Protein AF-A0A1B8DCC6-F1 (afdb_monomer_lite)

pLDDT: mean 74.39, std 11.56, range [37.25, 90.06]

Sequence (121 aa):
MFISRWTQAMQPTDADIARLVEVQIQDHGIVGNARVNRRVTGRILNLAEGNFLWTHLVLEELQHCHTEDSMNDAVDSLPHGIERLYQRMVSLLSANWKDGDKELAKAILTWAACSRYPLTI

Secondary structure (DSSP, 8-state):
--SHHHHTTSS--HHHHHHHHHHHHHHHT----HHHHHHHHHHHHHHHTT-HHHHHHHHHHHHT--SHHHHHHHHHTPPSHHHHHHHHHHHHHHTTPPTTHHHHHHHHHHHHHH-SSPPP-

Structure (mmCIF, N/CA/C/O backbone):
data_AF-A0A1B8DCC6-F1
#
_entry.id   AF-A0A1B8DCC6-F1
#
loop_
_atom_site.group_PDB
_atom_site.id
_atom_site.type_symbol
_atom_site.label_atom_id
_atom_site.label_alt_id
_atom_site.label_comp_id
_atom_site.label_asym_id
_atom_site.label_entity_id
_atom_site.label_seq_id
_atom_site.pdbx_PDB_ins_code
_atom_site.Cartn_x
_atom_site.Cartn_y
_atom_site.Cartn_z
_atom_site.occupancy
_atom_site.B_iso_or_equiv
_atom_site.auth_seq_id
_atom_site.auth_comp_id
_atom_site.auth_asym_id
_atom_site.auth_atom_id
_atom_site.pdbx_PDB_model_num
ATOM 1 N N . MET A 1 1 ? -4.668 -32.780 10.774 1.00 43.88 1 MET A N 1
ATOM 2 C CA . MET A 1 1 ? -3.879 -32.839 9.521 1.00 43.88 1 MET A CA 1
ATOM 3 C C . MET A 1 1 ? -4.747 -32.679 8.255 1.00 43.88 1 MET A C 1
ATOM 5 O O . MET A 1 1 ? -4.405 -33.236 7.226 1.00 43.88 1 MET A O 1
ATOM 9 N N . PHE A 1 2 ? -5.852 -31.914 8.288 1.00 48.97 2 PHE A N 1
ATOM 10 C CA . PHE A 1 2 ? -6.764 -31.773 7.130 1.00 48.97 2 PHE A CA 1
ATOM 11 C C . PHE A 1 2 ? -7.100 -30.324 6.738 1.00 48.97 2 PHE A C 1
ATOM 13 O O . PHE A 1 2 ? -7.716 -30.111 5.702 1.00 48.97 2 PHE A O 1
ATOM 20 N N . ILE A 1 3 ? -6.656 -29.325 7.509 1.00 45.56 3 ILE A N 1
ATOM 21 C CA . ILE A 1 3 ? -6.931 -27.904 7.222 1.00 45.56 3 ILE A CA 1
ATOM 22 C C . ILE A 1 3 ? -5.796 -27.267 6.398 1.00 45.56 3 ILE A C 1
ATOM 24 O O . ILE A 1 3 ? -6.042 -26.365 5.609 1.00 45.56 3 ILE A O 1
ATOM 28 N N . SER A 1 4 ? -4.571 -27.801 6.470 1.00 48.00 4 SER A N 1
ATOM 29 C CA . SER A 1 4 ? -3.394 -27.271 5.760 1.00 48.00 4 SER A CA 1
ATOM 30 C C . SER A 1 4 ? -3.403 -27.483 4.240 1.00 48.00 4 SER A C 1
ATOM 32 O O . SER A 1 4 ? -2.627 -26.850 3.535 1.00 48.00 4 SER A O 1
ATOM 34 N N . ARG A 1 5 ? -4.269 -28.363 3.719 1.00 45.38 5 ARG A N 1
ATOM 35 C CA . ARG A 1 5 ? -4.373 -28.652 2.278 1.00 45.38 5 ARG A CA 1
ATOM 36 C C . ARG A 1 5 ? -5.316 -27.693 1.539 1.00 45.38 5 ARG A C 1
ATOM 38 O O . ARG A 1 5 ? -5.150 -27.494 0.342 1.00 45.38 5 ARG A O 1
ATOM 45 N N . TRP A 1 6 ? -6.277 -27.087 2.239 1.00 37.25 6 TRP A N 1
ATOM 46 C CA . TRP A 1 6 ? -7.242 -26.151 1.644 1.00 37.25 6 TRP A CA 1
ATOM 47 C C . TRP A 1 6 ? -6.774 -24.697 1.709 1.00 37.25 6 TRP A C 1
ATOM 49 O O . TRP A 1 6 ? -7.135 -23.913 0.841 1.00 37.25 6 TRP A O 1
ATOM 59 N N . THR A 1 7 ? -5.903 -24.346 2.659 1.00 46.59 7 THR A N 1
ATOM 60 C CA . THR A 1 7 ? -5.224 -23.044 2.656 1.00 46.59 7 THR A CA 1
ATOM 61 C C . THR A 1 7 ? -4.284 -22.898 1.466 1.00 46.59 7 THR A C 1
ATOM 63 O O . THR A 1 7 ? -4.235 -21.828 0.882 1.00 46.59 7 THR A O 1
ATOM 66 N N . GLN A 1 8 ? -3.605 -23.968 1.042 1.00 47.69 8 GLN A N 1
ATOM 67 C CA . GLN A 1 8 ? -2.660 -23.917 -0.080 1.00 47.69 8 GLN A CA 1
ATOM 68 C C . GLN A 1 8 ? -3.337 -23.867 -1.463 1.00 47.69 8 GLN A C 1
ATOM 70 O O . GLN A 1 8 ? -2.736 -23.387 -2.414 1.00 47.69 8 GLN A O 1
ATOM 75 N N . ALA A 1 9 ? -4.588 -24.329 -1.579 1.00 47.06 9 ALA A N 1
ATOM 76 C CA . ALA A 1 9 ? -5.357 -24.291 -2.829 1.00 47.06 9 ALA A CA 1
ATOM 77 C C . ALA A 1 9 ? -6.047 -22.939 -3.089 1.00 47.06 9 ALA A C 1
ATOM 79 O O . ALA A 1 9 ? -6.545 -22.707 -4.185 1.00 47.06 9 ALA A O 1
ATOM 80 N N . MET A 1 10 ? -6.113 -22.079 -2.070 1.00 48.47 10 MET A N 1
ATOM 81 C CA . MET A 1 10 ? -6.863 -20.821 -2.087 1.00 48.47 10 MET A CA 1
ATOM 82 C C . MET A 1 10 ? -5.995 -19.637 -1.649 1.00 48.47 10 MET A C 1
ATOM 84 O O . MET A 1 10 ? -6.512 -18.596 -1.247 1.00 48.47 10 MET A O 1
ATOM 88 N N . GLN A 1 11 ? -4.669 -19.803 -1.702 1.00 54.62 11 GLN A N 1
ATOM 89 C CA . GLN A 1 11 ? -3.775 -18.657 -1.740 1.00 54.62 11 GLN A CA 1
ATOM 90 C C . GLN A 1 11 ? -3.703 -18.171 -3.187 1.00 54.62 11 GLN A C 1
ATOM 92 O O . GLN A 1 11 ? -3.661 -19.008 -4.092 1.00 54.62 11 GLN A O 1
ATOM 97 N N . PRO A 1 12 ? -3.690 -16.850 -3.409 1.00 56.12 12 PRO A N 1
ATOM 98 C CA . PRO A 1 12 ? -3.372 -16.271 -4.707 1.00 56.12 12 PRO A CA 1
ATOM 99 C C . PRO A 1 12 ? -2.105 -16.933 -5.218 1.00 56.12 12 PRO A C 1
ATOM 101 O O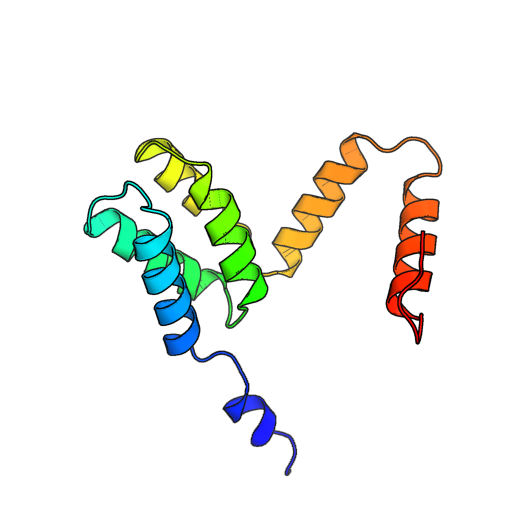 . PRO A 1 12 ? -1.057 -16.824 -4.579 1.00 56.12 12 PRO A O 1
ATOM 104 N N . THR A 1 13 ? -2.196 -17.673 -6.318 1.00 69.25 13 THR A N 1
ATOM 105 C CA . THR A 1 13 ? -0.970 -18.202 -6.903 1.00 69.25 13 THR A CA 1
ATOM 106 C C . THR A 1 13 ? -0.271 -17.014 -7.552 1.00 69.25 13 THR A C 1
ATOM 108 O O . THR A 1 13 ? -0.941 -16.139 -8.103 1.00 69.25 13 THR A O 1
ATOM 111 N N . ASP A 1 14 ? 1.058 -16.973 -7.551 1.00 69.25 14 ASP A N 1
ATOM 112 C CA . ASP A 1 14 ? 1.814 -15.916 -8.242 1.00 69.25 14 ASP A CA 1
ATOM 113 C C . ASP A 1 14 ? 1.355 -15.732 -9.705 1.00 69.25 14 ASP A C 1
ATOM 115 O O . ASP A 1 14 ? 1.415 -14.636 -10.255 1.00 69.25 14 ASP A O 1
ATOM 119 N N . ALA A 1 15 ? 0.805 -16.789 -10.316 1.00 74.94 15 ALA A N 1
ATOM 120 C CA . ALA A 1 15 ? 0.162 -16.765 -11.627 1.00 74.94 15 ALA A CA 1
ATOM 121 C C . ALA A 1 15 ? -1.089 -15.864 -11.706 1.00 74.94 15 ALA A C 1
ATOM 123 O O . ALA A 1 15 ? -1.280 -15.173 -12.707 1.00 74.94 15 ALA A O 1
ATOM 124 N N . ASP A 1 16 ? -1.933 -15.848 -10.676 1.00 78.69 16 ASP A N 1
ATOM 125 C CA . ASP A 1 16 ? -3.139 -15.018 -10.644 1.00 78.69 16 ASP A CA 1
ATOM 126 C C . ASP A 1 16 ? -2.783 -13.547 -10.415 1.00 78.69 16 ASP A C 1
ATOM 128 O O . ASP A 1 16 ? -3.364 -12.657 -11.035 1.00 78.69 16 ASP A O 1
ATOM 132 N N . ILE A 1 17 ? -1.788 -13.286 -9.560 1.00 78.00 17 ILE A N 1
ATOM 133 C CA . ILE A 1 17 ? -1.250 -11.939 -9.336 1.00 78.00 17 ILE A CA 1
ATOM 134 C C . ILE A 1 17 ? -0.596 -11.422 -10.621 1.00 78.00 17 ILE A C 1
ATOM 136 O O . ILE A 1 17 ? -0.849 -10.288 -11.023 1.00 78.00 17 ILE A O 1
ATOM 140 N N . ALA A 1 18 ? 0.180 -12.259 -11.315 1.00 77.44 18 ALA A N 1
ATOM 141 C CA . ALA A 1 18 ? 0.760 -11.911 -12.609 1.00 77.44 18 ALA A CA 1
ATOM 142 C C . ALA A 1 18 ? -0.330 -11.572 -13.631 1.00 77.44 18 ALA A C 1
ATOM 144 O O . ALA A 1 18 ? -0.235 -10.557 -14.318 1.00 77.44 18 ALA A O 1
ATOM 145 N N . ARG A 1 19 ? -1.407 -12.367 -13.679 1.00 81.56 19 ARG A N 1
ATOM 146 C CA . ARG A 1 19 ? -2.535 -12.105 -14.575 1.00 81.56 19 ARG A CA 1
ATOM 147 C C . ARG A 1 19 ? -3.255 -10.800 -14.241 1.00 81.56 19 ARG A C 1
ATOM 149 O O . ARG A 1 19 ? -3.616 -10.069 -15.157 1.00 81.56 19 ARG A O 1
ATOM 156 N N . LEU A 1 20 ? -3.443 -10.487 -12.959 1.00 78.50 20 LEU A N 1
ATOM 157 C CA . LEU A 1 20 ? -4.021 -9.215 -12.520 1.00 78.50 20 LEU A CA 1
ATOM 158 C C . LEU A 1 20 ? -3.167 -8.027 -12.984 1.00 78.50 20 LEU A C 1
ATOM 160 O O . LEU A 1 20 ? -3.702 -7.072 -13.543 1.00 78.50 20 LEU A O 1
ATOM 164 N N . VAL A 1 21 ? -1.846 -8.117 -12.809 1.00 78.75 21 VAL A N 1
ATOM 165 C CA . VAL A 1 21 ? -0.893 -7.087 -13.248 1.00 78.75 21 VAL A CA 1
ATOM 166 C C . VAL A 1 21 ? -0.945 -6.905 -14.765 1.00 78.75 21 VAL A C 1
ATOM 168 O O . VAL A 1 21 ? -1.031 -5.776 -15.239 1.00 78.75 21 VAL A O 1
ATOM 171 N N . GLU A 1 22 ? -0.942 -7.996 -15.532 1.00 76.56 22 GLU A N 1
ATOM 172 C CA . GLU A 1 22 ? -1.038 -7.952 -16.996 1.00 76.56 22 GLU A CA 1
ATOM 173 C C . GLU A 1 22 ? -2.336 -7.283 -17.466 1.00 76.56 22 GLU A C 1
ATOM 175 O O . GLU A 1 22 ? -2.295 -6.406 -18.331 1.00 76.56 22 GLU A O 1
ATOM 180 N N . VAL A 1 23 ? -3.474 -7.649 -16.867 1.00 79.69 23 VAL A N 1
ATOM 181 C CA . VAL A 1 23 ? -4.779 -7.059 -17.192 1.00 79.69 23 VAL A CA 1
ATOM 182 C C . VAL A 1 23 ? -4.809 -5.570 -16.845 1.00 79.69 23 VAL A C 1
ATOM 184 O O . VAL A 1 23 ? -5.233 -4.771 -17.675 1.00 79.69 23 VAL A O 1
ATOM 187 N N . GLN A 1 24 ? -4.312 -5.163 -15.672 1.00 74.94 24 GLN A N 1
ATOM 188 C CA . GLN A 1 24 ? -4.284 -3.746 -15.286 1.00 74.94 24 GLN A CA 1
ATOM 189 C C . GLN A 1 24 ? -3.323 -2.914 -16.145 1.00 74.94 24 GLN A C 1
ATOM 191 O O . GLN A 1 24 ? -3.658 -1.784 -16.495 1.00 74.94 24 GLN A O 1
ATOM 196 N N . ILE A 1 25 ? -2.167 -3.463 -16.537 1.00 74.31 25 ILE A N 1
ATOM 197 C CA . ILE A 1 25 ? -1.245 -2.804 -17.476 1.00 74.31 25 ILE A CA 1
ATOM 198 C C . ILE A 1 25 ? -1.927 -2.572 -18.827 1.00 74.31 25 ILE A C 1
ATOM 200 O O . ILE A 1 25 ? -1.758 -1.506 -19.421 1.00 74.31 25 ILE A O 1
ATOM 204 N N . GLN A 1 26 ? -2.684 -3.560 -19.310 1.00 71.38 26 GLN A N 1
ATOM 205 C CA . GLN A 1 26 ? -3.366 -3.494 -20.599 1.00 71.38 26 GLN A CA 1
ATOM 206 C C . GLN A 1 26 ? -4.558 -2.528 -20.589 1.00 71.38 26 GLN A C 1
ATOM 208 O O . GLN A 1 26 ? -4.755 -1.809 -21.565 1.00 71.38 26 GLN A O 1
ATOM 213 N N . ASP A 1 27 ? -5.331 -2.506 -19.504 1.00 69.88 27 ASP A N 1
ATOM 214 C CA . ASP A 1 27 ? -6.564 -1.719 -19.391 1.00 69.88 27 ASP A CA 1
ATOM 215 C C . ASP A 1 27 ? -6.291 -0.238 -19.081 1.00 69.88 27 ASP A C 1
ATOM 217 O O . ASP A 1 27 ? -6.921 0.650 -19.647 1.00 69.88 27 ASP A O 1
ATOM 221 N N . HIS A 1 28 ? -5.297 0.045 -18.233 1.00 62.94 28 HIS A N 1
ATOM 222 C CA . HIS A 1 28 ? -5.005 1.411 -17.775 1.00 62.94 28 HIS A CA 1
ATOM 223 C C . HIS A 1 28 ? -3.789 2.035 -18.468 1.00 62.94 28 HIS A C 1
ATOM 225 O O . HIS A 1 28 ? -3.440 3.178 -18.184 1.00 62.94 28 HIS A O 1
ATOM 231 N N . GLY A 1 29 ? -3.148 1.304 -19.387 1.00 56.50 29 GLY A N 1
ATOM 232 C CA . GLY A 1 29 ? -2.064 1.824 -20.212 1.00 56.50 29 GLY A CA 1
ATOM 233 C C . GLY A 1 29 ? -0.913 2.373 -19.379 1.00 56.50 29 GLY A C 1
ATOM 234 O O . GLY A 1 29 ? -0.543 3.534 -19.545 1.00 56.50 29 GLY A O 1
ATOM 235 N N . ILE A 1 30 ? -0.338 1.551 -18.489 1.00 60.22 30 ILE A N 1
ATOM 236 C CA . ILE A 1 30 ? 0.920 1.906 -17.818 1.00 60.22 30 ILE A CA 1
ATOM 237 C C . ILE A 1 30 ? 1.928 2.230 -18.929 1.00 60.22 30 ILE A C 1
ATOM 239 O O . ILE A 1 30 ? 2.283 1.356 -19.723 1.00 60.22 30 ILE A O 1
ATOM 243 N N . VAL A 1 31 ? 2.326 3.504 -19.022 1.00 54.97 31 VAL A N 1
ATOM 244 C CA . VAL A 1 31 ? 3.149 4.097 -20.096 1.00 54.97 31 VAL A CA 1
ATOM 245 C C . VAL A 1 31 ? 4.614 3.655 -19.949 1.00 54.97 31 VAL A C 1
ATOM 247 O O . VAL A 1 31 ? 5.544 4.452 -19.909 1.00 54.97 31 VAL A O 1
ATOM 250 N N . GLY A 1 32 ? 4.831 2.355 -19.787 1.00 57.81 32 GLY A N 1
ATOM 251 C CA . GLY A 1 32 ? 6.128 1.714 -19.697 1.00 57.81 32 GLY A CA 1
ATOM 252 C C . GLY A 1 32 ? 6.429 0.956 -20.983 1.00 57.81 32 GLY A C 1
ATOM 253 O O . GLY A 1 32 ? 5.575 0.272 -21.552 1.00 57.81 32 GLY A O 1
ATOM 254 N N . ASN A 1 33 ? 7.677 1.031 -21.443 1.00 65.81 33 ASN A N 1
ATOM 255 C CA . ASN A 1 33 ? 8.170 0.101 -22.454 1.00 65.81 33 ASN A CA 1
ATOM 256 C C . ASN A 1 33 ? 8.087 -1.354 -21.923 1.00 65.81 33 ASN A C 1
ATOM 258 O O . ASN A 1 33 ? 8.029 -1.603 -20.716 1.00 65.81 33 ASN A O 1
ATOM 262 N N . ALA A 1 34 ? 8.137 -2.355 -22.810 1.00 70.38 34 ALA A N 1
ATOM 263 C CA . ALA A 1 34 ? 8.017 -3.766 -22.415 1.00 70.38 34 ALA A CA 1
ATOM 264 C C . ALA A 1 34 ? 9.066 -4.232 -21.374 1.00 70.38 34 ALA A C 1
ATOM 266 O O . ALA A 1 34 ? 8.854 -5.236 -20.690 1.00 70.38 34 ALA A O 1
ATOM 267 N N . ARG A 1 35 ? 10.200 -3.524 -21.236 1.00 71.12 35 ARG A N 1
ATOM 268 C CA . ARG A 1 35 ? 11.218 -3.816 -20.213 1.00 71.12 35 ARG A CA 1
ATOM 269 C C . ARG A 1 35 ? 10.797 -3.299 -18.838 1.00 71.12 35 ARG A C 1
ATOM 271 O O . ARG A 1 35 ? 10.979 -4.022 -17.859 1.00 71.12 35 ARG A O 1
ATOM 278 N N . VAL A 1 36 ? 10.222 -2.100 -18.773 1.00 68.81 36 VAL A N 1
ATOM 279 C CA . VAL A 1 36 ? 9.675 -1.509 -17.545 1.00 68.81 36 VAL A CA 1
ATOM 280 C C . VAL A 1 36 ? 8.528 -2.369 -17.033 1.00 68.81 36 VAL A C 1
ATOM 282 O O . VAL A 1 36 ? 8.595 -2.833 -15.901 1.00 68.81 36 VAL A O 1
ATOM 285 N N . ASN A 1 37 ? 7.569 -2.734 -17.886 1.00 72.88 37 ASN A N 1
ATOM 286 C CA . ASN A 1 37 ? 6.424 -3.558 -17.476 1.00 72.88 37 ASN A CA 1
ATOM 287 C C . ASN A 1 37 ? 6.855 -4.911 -16.892 1.00 72.88 37 ASN A C 1
ATOM 289 O O . ASN A 1 37 ? 6.338 -5.345 -15.862 1.00 72.88 37 ASN A O 1
ATOM 293 N N . ARG A 1 38 ? 7.866 -5.561 -17.486 1.00 75.44 38 ARG A N 1
ATOM 294 C CA . ARG A 1 38 ? 8.416 -6.819 -16.956 1.00 75.44 38 ARG A CA 1
ATOM 295 C C . ARG A 1 38 ? 9.088 -6.629 -15.595 1.00 75.44 38 ARG A C 1
ATOM 297 O O . ARG A 1 38 ? 8.934 -7.472 -14.715 1.00 75.44 38 ARG A O 1
ATOM 304 N N . ARG A 1 39 ? 9.827 -5.531 -15.414 1.00 77.06 39 ARG A N 1
ATOM 305 C CA . ARG A 1 39 ? 10.471 -5.196 -14.137 1.00 77.06 39 ARG A CA 1
ATOM 306 C C . ARG A 1 39 ? 9.434 -4.895 -13.057 1.00 77.06 39 ARG A C 1
ATOM 308 O O . ARG A 1 39 ? 9.565 -5.406 -11.949 1.00 77.06 39 ARG A O 1
ATOM 315 N N . VAL A 1 40 ? 8.413 -4.105 -13.386 1.00 76.56 40 VAL A N 1
ATOM 316 C CA . VAL A 1 40 ? 7.298 -3.771 -12.492 1.00 76.56 40 VAL A CA 1
ATOM 317 C C . VAL A 1 40 ? 6.589 -5.045 -12.053 1.00 76.56 40 VAL A C 1
ATOM 319 O O . VAL A 1 40 ? 6.486 -5.292 -10.858 1.00 76.56 40 VAL A O 1
ATOM 322 N N . THR A 1 41 ? 6.228 -5.909 -13.002 1.00 76.31 41 THR A N 1
ATOM 323 C CA . THR A 1 41 ? 5.574 -7.195 -12.719 1.00 76.31 41 THR A CA 1
ATOM 324 C C . THR A 1 41 ? 6.419 -8.067 -11.791 1.00 76.31 41 THR A C 1
ATOM 326 O O . THR A 1 41 ? 5.922 -8.544 -10.777 1.00 76.31 41 THR A O 1
ATOM 329 N N . GLY A 1 42 ? 7.717 -8.226 -12.074 1.00 79.06 42 GLY A N 1
ATOM 330 C CA . GLY A 1 42 ? 8.608 -9.020 -11.223 1.00 79.06 42 GLY A CA 1
ATOM 331 C C . GLY A 1 42 ? 8.783 -8.438 -9.817 1.00 79.06 42 GLY A C 1
ATOM 332 O O . GLY A 1 42 ? 8.853 -9.187 -8.844 1.00 79.06 42 GLY A O 1
ATOM 333 N N . ARG A 1 43 ? 8.826 -7.106 -9.687 1.00 80.62 43 ARG A N 1
ATOM 334 C CA . ARG A 1 43 ? 8.935 -6.445 -8.381 1.00 80.62 43 ARG A CA 1
ATOM 335 C C . ARG A 1 43 ? 7.640 -6.588 -7.583 1.00 80.62 43 ARG A C 1
ATOM 337 O O . ARG A 1 43 ? 7.705 -6.966 -6.423 1.00 80.62 43 ARG A O 1
ATOM 344 N N . ILE A 1 44 ? 6.487 -6.379 -8.216 1.00 79.56 44 ILE A N 1
ATOM 345 C CA . ILE A 1 44 ? 5.173 -6.564 -7.592 1.00 79.56 44 ILE 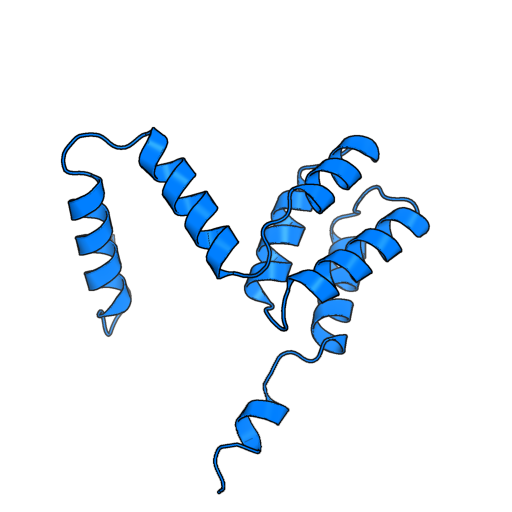A CA 1
ATOM 346 C C . ILE A 1 44 ? 5.012 -8.002 -7.101 1.00 79.56 44 ILE A C 1
ATOM 348 O O . ILE A 1 44 ? 4.667 -8.191 -5.945 1.00 79.56 44 ILE A O 1
ATOM 352 N N . LEU A 1 45 ? 5.330 -9.008 -7.921 1.00 78.94 45 LEU A N 1
ATOM 353 C CA . LEU A 1 45 ? 5.223 -10.415 -7.517 1.00 78.94 45 LEU A CA 1
ATOM 354 C C . LEU A 1 45 ? 6.077 -10.741 -6.285 1.00 78.94 45 LEU A C 1
ATOM 356 O O . LEU A 1 45 ? 5.596 -11.382 -5.357 1.00 78.94 45 LEU A O 1
ATOM 360 N N . ASN A 1 46 ? 7.314 -10.241 -6.240 1.00 79.94 46 ASN A N 1
ATOM 361 C CA . ASN A 1 46 ? 8.204 -10.461 -5.098 1.00 79.94 46 ASN A CA 1
ATOM 362 C C . ASN A 1 46 ? 7.736 -9.745 -3.821 1.00 79.94 46 ASN A C 1
ATOM 364 O O . ASN A 1 46 ? 7.990 -10.230 -2.723 1.00 79.94 46 ASN A O 1
ATOM 368 N N . LEU A 1 47 ? 7.101 -8.577 -3.952 1.00 77.88 47 LEU A N 1
ATOM 369 C CA . LEU A 1 47 ? 6.692 -7.733 -2.824 1.00 77.88 47 LEU A CA 1
ATOM 370 C C . LEU A 1 47 ? 5.268 -8.017 -2.332 1.00 77.88 47 LEU A C 1
ATOM 372 O O . LEU A 1 47 ? 4.952 -7.716 -1.181 1.00 77.88 47 LEU A O 1
ATOM 376 N N . ALA A 1 48 ? 4.420 -8.574 -3.196 1.00 76.31 48 ALA A N 1
ATOM 377 C CA . ALA A 1 48 ? 3.029 -8.868 -2.893 1.00 76.31 48 ALA A CA 1
ATOM 378 C C . ALA A 1 48 ? 2.887 -10.000 -1.876 1.00 76.31 48 ALA A C 1
ATOM 380 O O . ALA A 1 48 ? 1.873 -10.038 -1.187 1.00 76.31 48 ALA A O 1
ATOM 381 N N . GLU A 1 49 ? 3.859 -10.919 -1.788 1.00 75.75 49 GLU A N 1
ATOM 382 C CA . GLU A 1 49 ? 3.822 -12.084 -0.887 1.00 75.75 49 GLU A CA 1
ATOM 383 C C . GLU A 1 49 ? 2.486 -12.854 -0.979 1.00 75.75 49 GLU A C 1
ATOM 385 O O . GLU A 1 49 ? 1.902 -13.264 0.025 1.00 75.75 49 GLU A O 1
ATOM 390 N N . GLY A 1 50 ? 1.949 -13.004 -2.196 1.00 72.19 50 GLY A N 1
ATOM 391 C CA . GLY A 1 50 ? 0.654 -13.654 -2.405 1.00 72.19 50 GLY A CA 1
ATOM 392 C C . GLY A 1 50 ? -0.556 -12.794 -2.013 1.00 72.19 50 GLY A C 1
ATOM 393 O O . GLY A 1 50 ? -1.616 -13.341 -1.722 1.00 72.19 50 GLY A O 1
ATOM 394 N N . ASN A 1 51 ? -0.438 -11.462 -1.968 1.00 77.88 51 ASN A N 1
ATOM 395 C CA . ASN A 1 51 ? -1.525 -10.560 -1.587 1.00 77.88 51 ASN A CA 1
ATOM 396 C C . ASN A 1 51 ? -2.094 -9.763 -2.777 1.00 77.88 51 ASN A C 1
ATOM 398 O O . ASN A 1 51 ? -1.480 -8.821 -3.290 1.00 77.88 51 ASN A O 1
ATOM 402 N N . PHE A 1 52 ? -3.323 -10.104 -3.182 1.00 78.88 52 PHE A N 1
ATOM 403 C CA . PHE A 1 52 ? -4.038 -9.394 -4.248 1.00 78.88 52 PHE A CA 1
ATOM 404 C C . PHE A 1 52 ? -4.373 -7.948 -3.898 1.00 78.88 52 PHE A C 1
ATOM 406 O O . PHE A 1 52 ? -4.275 -7.085 -4.763 1.00 78.88 52 PHE A O 1
ATOM 413 N N . LEU A 1 53 ? -4.767 -7.673 -2.651 1.00 79.06 53 LEU A N 1
ATOM 414 C CA . LEU A 1 53 ? -5.134 -6.321 -2.237 1.00 79.06 53 LEU A CA 1
ATOM 415 C C . LEU A 1 53 ? -3.919 -5.398 -2.304 1.00 79.06 53 LEU A C 1
ATOM 417 O O . LEU A 1 53 ? -4.027 -4.290 -2.817 1.00 79.06 53 LEU A O 1
ATOM 421 N N . TRP A 1 54 ? -2.757 -5.876 -1.850 1.00 84.44 54 TRP A N 1
ATOM 422 C CA . TRP A 1 54 ? -1.506 -5.130 -1.990 1.00 84.44 54 TRP A CA 1
ATOM 423 C C . TRP A 1 54 ? -1.228 -4.815 -3.451 1.00 84.44 54 TRP A C 1
ATOM 425 O O . TRP A 1 54 ? -0.971 -3.669 -3.797 1.00 84.44 54 TRP A O 1
ATOM 435 N N . THR A 1 55 ? -1.340 -5.833 -4.306 1.00 80.50 55 THR A N 1
ATOM 436 C CA . THR A 1 55 ? -1.082 -5.691 -5.738 1.00 80.50 55 THR A CA 1
ATOM 437 C C . THR A 1 55 ? -2.016 -4.667 -6.366 1.00 80.50 55 THR A C 1
ATOM 439 O O . THR A 1 55 ? -1.560 -3.801 -7.101 1.00 80.50 55 THR A O 1
ATOM 442 N N . HIS A 1 56 ? -3.304 -4.725 -6.039 1.00 80.94 56 HIS A N 1
ATOM 443 C CA . HIS A 1 56 ? -4.293 -3.789 -6.550 1.00 80.94 56 HIS A CA 1
ATOM 444 C C . HIS A 1 56 ? -4.004 -2.345 -6.117 1.00 80.94 56 HIS A C 1
ATOM 446 O O . HIS A 1 56 ? -3.945 -1.466 -6.972 1.00 80.94 56 HIS A O 1
ATOM 452 N N . LEU A 1 57 ? -3.747 -2.118 -4.822 1.00 76.94 57 LEU A N 1
ATOM 453 C CA . LEU A 1 57 ? -3.437 -0.791 -4.272 1.00 76.94 57 LEU A CA 1
ATOM 454 C C . LEU A 1 57 ? -2.151 -0.209 -4.866 1.00 76.94 57 LEU A C 1
ATOM 456 O O . LEU A 1 57 ? -2.084 0.970 -5.197 1.00 76.94 57 LEU A O 1
ATOM 460 N N . VAL A 1 58 ? -1.129 -1.046 -5.030 1.00 79.38 58 VAL A N 1
ATOM 461 C CA . VAL A 1 58 ? 0.128 -0.644 -5.662 1.00 79.38 58 VAL A CA 1
ATOM 462 C C . VAL A 1 58 ? -0.079 -0.316 -7.132 1.00 79.38 58 VAL A C 1
ATOM 464 O O . VAL A 1 58 ? 0.445 0.684 -7.606 1.00 79.38 58 VAL A O 1
ATOM 467 N N . LEU A 1 59 ? -0.846 -1.121 -7.867 1.00 78.44 59 LEU A N 1
ATOM 468 C CA . LEU A 1 59 ? -1.148 -0.836 -9.267 1.00 78.44 59 LEU A CA 1
ATOM 469 C C . LEU A 1 59 ? -1.939 0.467 -9.415 1.00 78.44 59 LEU A C 1
ATOM 471 O O . LEU A 1 59 ? -1.665 1.220 -10.342 1.00 78.44 59 LEU A O 1
ATOM 475 N N . GLU A 1 60 ? -2.855 0.769 -8.495 1.00 77.75 60 GLU A N 1
ATOM 476 C CA . GLU A 1 60 ? -3.568 2.049 -8.443 1.00 77.75 60 GLU A CA 1
ATOM 477 C C . GLU A 1 60 ? -2.614 3.227 -8.162 1.00 77.75 60 GLU A C 1
ATOM 479 O O . GLU A 1 60 ? -2.674 4.245 -8.851 1.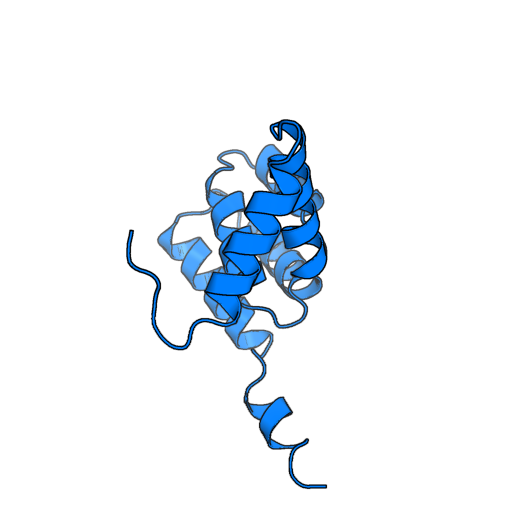00 77.75 60 GLU A O 1
ATOM 484 N N . GLU A 1 61 ? -1.660 3.091 -7.231 1.00 75.31 61 GLU A N 1
ATOM 485 C CA . GLU A 1 61 ? -0.627 4.116 -6.985 1.00 75.31 61 GLU A CA 1
ATOM 486 C C . GLU A 1 61 ? 0.254 4.325 -8.233 1.00 75.31 61 GLU A C 1
ATOM 488 O O . GLU A 1 61 ? 0.528 5.459 -8.625 1.00 75.31 61 GLU A O 1
ATOM 493 N N . LEU A 1 62 ? 0.623 3.243 -8.926 1.00 74.50 62 LEU A N 1
ATOM 494 C CA . LEU A 1 62 ? 1.437 3.292 -10.144 1.00 74.50 62 LEU A CA 1
ATOM 495 C C . LEU A 1 62 ? 0.707 3.885 -11.357 1.00 74.50 62 LEU A C 1
ATOM 497 O O . LEU A 1 62 ? 1.368 4.421 -12.246 1.00 74.50 62 LEU A O 1
ATOM 501 N N . GLN A 1 63 ? -0.628 3.842 -11.404 1.00 71.25 63 GLN A N 1
ATOM 502 C CA . GLN A 1 63 ? -1.409 4.510 -12.455 1.00 71.25 63 GLN A CA 1
ATOM 503 C C . GLN A 1 63 ? -1.264 6.037 -12.421 1.00 71.25 63 GLN A C 1
ATOM 505 O O . GLN A 1 63 ? -1.397 6.689 -13.456 1.00 71.25 63 GLN A O 1
ATOM 510 N N . HIS A 1 64 ? -0.950 6.611 -11.258 1.00 67.62 64 HIS A N 1
ATOM 511 C CA . HIS A 1 64 ? -0.747 8.051 -11.105 1.00 67.62 64 HIS A CA 1
ATOM 512 C C . HIS A 1 64 ? 0.642 8.512 -11.595 1.00 67.62 64 HIS A C 1
ATOM 514 O O . HIS A 1 64 ? 0.916 9.712 -11.652 1.00 67.62 64 HIS A O 1
ATOM 520 N N . CYS A 1 65 ? 1.526 7.581 -11.979 1.00 68.31 65 CYS A N 1
ATOM 521 C CA . CYS A 1 65 ? 2.852 7.872 -12.519 1.00 68.31 65 CYS A CA 1
ATOM 522 C C . CYS A 1 65 ? 2.831 7.884 -14.057 1.00 68.31 65 CYS A C 1
ATOM 524 O O . CYS A 1 65 ? 2.699 6.846 -14.702 1.00 68.31 65 CYS A O 1
ATOM 526 N N . HIS A 1 66 ? 3.027 9.059 -14.662 1.00 65.19 66 HIS A N 1
ATOM 527 C CA . HIS A 1 66 ? 2.980 9.233 -16.124 1.00 65.19 66 HIS A CA 1
ATOM 528 C C . HIS A 1 66 ? 4.358 9.298 -16.813 1.00 65.19 66 HIS A C 1
ATOM 530 O O . HIS A 1 66 ? 4.422 9.482 -18.028 1.00 65.19 66 HIS A O 1
ATOM 536 N N . THR A 1 67 ? 5.465 9.150 -16.075 1.00 68.31 67 THR A N 1
ATOM 537 C CA . THR A 1 67 ? 6.836 9.159 -16.624 1.00 68.31 67 THR A CA 1
ATOM 538 C C . THR A 1 67 ? 7.607 7.897 -16.237 1.00 68.31 67 THR A C 1
ATOM 540 O O . THR A 1 67 ? 7.391 7.339 -15.163 1.00 68.31 67 THR A O 1
ATOM 543 N N . GLU A 1 68 ? 8.521 7.445 -17.105 1.00 66.31 68 GLU A N 1
ATOM 544 C CA . GLU A 1 68 ? 9.342 6.242 -16.870 1.00 66.31 68 GLU A CA 1
ATOM 545 C C . GLU A 1 68 ? 10.192 6.368 -15.594 1.00 66.31 68 GLU A C 1
ATOM 547 O O . GLU A 1 68 ? 10.276 5.419 -14.815 1.00 66.31 68 GLU A O 1
ATOM 552 N N . ASP A 1 69 ? 10.746 7.555 -15.331 1.00 67.25 69 ASP A N 1
ATOM 553 C CA . ASP A 1 69 ? 11.525 7.830 -14.119 1.00 67.25 69 ASP A CA 1
ATOM 554 C C . ASP A 1 69 ? 10.644 7.792 -12.862 1.00 67.25 69 ASP A C 1
ATOM 556 O O . ASP A 1 69 ? 10.952 7.067 -11.919 1.00 67.25 69 ASP A O 1
ATOM 560 N N . SER A 1 70 ? 9.481 8.461 -12.886 1.00 66.56 70 SER A N 1
ATOM 561 C CA . SER A 1 70 ? 8.536 8.431 -11.759 1.00 66.56 70 SER A CA 1
ATOM 562 C C . SER A 1 70 ? 8.010 7.027 -11.494 1.00 66.56 70 SER A C 1
ATOM 564 O O . SER A 1 70 ? 7.734 6.698 -10.346 1.00 66.56 70 SER A O 1
ATOM 566 N N . MET A 1 71 ? 7.850 6.208 -12.532 1.00 70.62 71 MET A N 1
ATOM 567 C CA . MET A 1 71 ? 7.422 4.825 -12.387 1.00 70.62 71 MET A CA 1
ATOM 568 C C . MET A 1 71 ? 8.522 3.982 -11.747 1.00 70.62 71 MET A C 1
ATOM 570 O O . MET A 1 71 ? 8.239 3.209 -10.840 1.00 70.62 71 MET A O 1
ATOM 574 N N . ASN A 1 72 ? 9.779 4.135 -12.166 1.00 68.56 72 ASN A N 1
ATOM 575 C CA . ASN A 1 72 ? 10.887 3.408 -11.548 1.00 68.56 72 ASN A CA 1
ATOM 576 C C . ASN A 1 72 ? 11.029 3.753 -10.061 1.00 68.56 72 ASN A C 1
ATOM 578 O O . ASN A 1 72 ? 11.072 2.827 -9.244 1.00 68.56 72 ASN A O 1
ATOM 582 N N . ASP A 1 73 ? 10.994 5.045 -9.732 1.00 72.31 73 ASP A N 1
ATOM 583 C CA . ASP A 1 73 ? 11.057 5.550 -8.360 1.00 72.31 73 ASP A CA 1
ATOM 584 C C . ASP A 1 73 ? 9.865 5.070 -7.528 1.00 72.31 73 ASP A C 1
ATOM 586 O O . ASP A 1 73 ? 10.037 4.569 -6.415 1.00 72.31 73 ASP A O 1
ATOM 590 N N . ALA A 1 74 ? 8.650 5.154 -8.080 1.00 72.75 74 ALA A N 1
ATOM 591 C CA . ALA A 1 74 ? 7.446 4.697 -7.397 1.00 72.75 74 ALA A CA 1
ATOM 592 C C . ALA A 1 74 ? 7.543 3.210 -7.072 1.00 72.75 74 ALA A C 1
ATOM 594 O O . ALA A 1 74 ? 7.293 2.820 -5.932 1.00 72.75 74 ALA A O 1
ATOM 595 N N . VAL A 1 75 ? 7.997 2.390 -8.025 1.00 72.12 75 VAL A N 1
ATOM 596 C CA . VAL A 1 75 ? 8.114 0.951 -7.802 1.00 72.12 75 VAL A CA 1
ATOM 597 C C . VAL A 1 75 ? 9.254 0.639 -6.802 1.00 72.12 75 VAL A C 1
ATOM 599 O O . VAL A 1 75 ? 9.190 -0.374 -6.110 1.00 72.12 75 VAL A O 1
ATOM 602 N N . ASP A 1 76 ? 10.290 1.487 -6.684 1.00 73.81 76 ASP A N 1
ATOM 603 C CA . ASP A 1 76 ? 11.389 1.337 -5.701 1.00 73.81 76 ASP A CA 1
ATOM 604 C C . ASP A 1 76 ? 10.950 1.746 -4.296 1.00 73.81 76 ASP A C 1
ATOM 606 O O . ASP A 1 76 ? 11.398 1.172 -3.304 1.00 73.81 76 ASP A O 1
ATOM 610 N N . SER A 1 77 ? 10.030 2.701 -4.212 1.00 73.56 77 SER A N 1
ATOM 611 C CA . SER A 1 77 ? 9.455 3.176 -2.956 1.00 73.56 77 SER A CA 1
ATOM 612 C C . SER A 1 77 ? 8.376 2.252 -2.376 1.00 73.56 77 SER A C 1
ATOM 614 O O . SER A 1 77 ? 7.852 2.529 -1.292 1.00 73.56 77 SER A O 1
ATOM 616 N N . LEU A 1 78 ? 8.032 1.157 -3.069 1.00 75.00 78 LEU A N 1
ATOM 617 C CA . LEU A 1 78 ? 6.917 0.306 -2.673 1.00 75.00 78 LEU A CA 1
ATOM 618 C C . LEU A 1 78 ? 7.170 -0.404 -1.337 1.00 75.00 78 LEU A C 1
ATOM 620 O O . LEU A 1 78 ? 8.199 -1.059 -1.145 1.00 75.00 78 LEU A O 1
ATOM 624 N N . PRO A 1 79 ? 6.202 -0.344 -0.411 1.00 72.25 79 PRO A N 1
ATOM 625 C CA . PRO A 1 79 ? 6.305 -1.030 0.864 1.00 72.25 79 PRO A CA 1
ATOM 626 C C . PRO A 1 79 ? 6.186 -2.547 0.675 1.00 72.25 79 PRO A C 1
ATOM 628 O O . PRO A 1 79 ? 5.233 -3.023 0.073 1.00 72.25 79 PRO A O 1
ATOM 631 N N . HIS A 1 80 ? 7.116 -3.315 1.245 1.00 76.62 80 HIS A N 1
ATOM 632 C CA . HIS A 1 80 ? 7.043 -4.782 1.269 1.00 76.62 80 HIS A CA 1
ATOM 633 C C . HIS A 1 80 ? 5.796 -5.267 2.024 1.00 76.62 80 HIS A C 1
ATOM 635 O O . HIS A 1 80 ? 5.689 -5.041 3.235 1.00 76.62 80 HIS A O 1
ATOM 641 N N . GLY A 1 81 ? 4.891 -5.948 1.319 1.00 72.88 81 GLY A N 1
ATOM 642 C CA . GLY A 1 81 ? 3.686 -6.538 1.888 1.00 72.88 81 GLY A CA 1
ATOM 643 C C . GLY A 1 81 ? 2.640 -5.531 2.385 1.00 72.88 81 GLY A C 1
ATOM 644 O O . GLY A 1 81 ? 2.855 -4.320 2.495 1.00 72.88 81 GLY A O 1
ATOM 645 N N . ILE A 1 82 ? 1.458 -6.061 2.712 1.00 75.25 82 ILE A N 1
ATOM 646 C CA . ILE A 1 82 ? 0.306 -5.275 3.183 1.00 75.25 82 ILE A CA 1
ATOM 647 C C . ILE A 1 82 ? 0.590 -4.522 4.488 1.00 75.25 82 ILE A C 1
ATOM 649 O O . ILE A 1 82 ? 0.135 -3.392 4.650 1.00 75.25 82 ILE A O 1
ATOM 653 N N . GLU A 1 83 ? 1.347 -5.120 5.408 1.00 74.50 83 GLU A N 1
ATOM 654 C CA . GLU A 1 83 ? 1.606 -4.538 6.730 1.00 74.50 83 GLU A CA 1
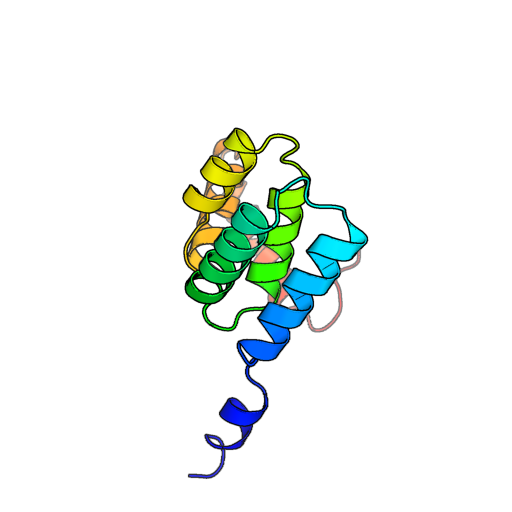ATOM 655 C C . GLU A 1 83 ? 2.277 -3.165 6.615 1.00 74.50 83 GLU A C 1
ATOM 657 O O . GLU A 1 83 ? 1.825 -2.181 7.200 1.00 74.50 83 GLU A O 1
ATOM 662 N N . ARG A 1 84 ? 3.321 -3.062 5.788 1.00 76.38 84 ARG A N 1
ATOM 663 C CA . ARG A 1 84 ? 4.028 -1.794 5.584 1.00 76.38 84 ARG A CA 1
ATOM 664 C C . ARG A 1 84 ? 3.175 -0.771 4.836 1.00 76.38 84 ARG A C 1
ATOM 666 O O . ARG A 1 84 ? 3.317 0.426 5.077 1.00 76.38 84 ARG A O 1
ATOM 673 N N . LEU A 1 85 ? 2.273 -1.227 3.966 1.00 79.12 85 LEU A N 1
ATOM 674 C CA . LEU A 1 85 ? 1.323 -0.360 3.272 1.00 79.12 85 LEU A CA 1
ATOM 675 C C . LEU A 1 85 ? 0.340 0.269 4.275 1.00 79.12 85 LEU A C 1
ATOM 677 O O . LEU A 1 85 ? 0.173 1.490 4.292 1.00 79.12 85 LEU A O 1
ATOM 681 N N . TYR A 1 86 ? -0.219 -0.524 5.193 1.00 81.06 86 TYR A N 1
ATOM 682 C CA . TYR A 1 86 ? -1.052 0.002 6.277 1.00 81.06 86 TYR A CA 1
ATOM 683 C C . TYR A 1 86 ? -0.275 0.926 7.218 1.00 81.06 86 TYR A C 1
ATOM 685 O O . TYR A 1 86 ? -0.775 1.996 7.557 1.00 81.06 86 TYR A O 1
ATOM 693 N N . GLN A 1 87 ? 0.961 0.587 7.590 1.00 81.56 87 GLN A N 1
ATOM 694 C CA . GLN A 1 87 ? 1.804 1.461 8.417 1.00 81.56 87 GLN A CA 1
ATOM 695 C C . GLN A 1 87 ? 2.082 2.813 7.749 1.00 81.56 87 GLN A C 1
ATOM 697 O O . GLN A 1 87 ? 2.059 3.847 8.424 1.00 81.56 87 GLN A O 1
ATOM 702 N N . ARG A 1 88 ? 2.293 2.830 6.426 1.00 81.25 88 ARG A N 1
ATOM 703 C CA . ARG A 1 88 ? 2.435 4.065 5.643 1.00 81.25 88 ARG A CA 1
ATOM 704 C C . ARG A 1 88 ? 1.145 4.883 5.679 1.00 81.25 88 ARG A C 1
ATOM 706 O O . ARG A 1 88 ? 1.208 6.071 5.977 1.00 81.25 88 ARG A O 1
ATOM 713 N N . MET A 1 89 ? -0.015 4.261 5.460 1.00 82.06 89 MET A N 1
ATOM 714 C CA . MET A 1 89 ? -1.310 4.949 5.554 1.00 82.06 89 MET A CA 1
ATOM 715 C C . MET A 1 89 ? -1.564 5.530 6.948 1.00 82.06 89 MET A C 1
ATOM 717 O O . MET A 1 89 ? -1.923 6.697 7.070 1.00 82.06 89 MET A O 1
ATOM 721 N N . VAL A 1 90 ? -1.326 4.754 8.008 1.00 83.62 90 VAL A N 1
ATOM 722 C CA . VAL A 1 90 ? -1.472 5.221 9.395 1.00 83.62 90 VAL A CA 1
ATOM 723 C C . VAL A 1 90 ? -0.528 6.389 9.675 1.00 83.62 90 VAL A C 1
ATOM 725 O O . VAL A 1 90 ? -0.949 7.371 10.277 1.00 83.62 90 VAL A O 1
ATOM 728 N N . SER A 1 91 ? 0.717 6.323 9.195 1.00 83.88 91 SER A N 1
ATOM 729 C CA . SER A 1 91 ? 1.685 7.420 9.317 1.00 83.88 91 SER A CA 1
ATOM 730 C C . SER A 1 91 ? 1.198 8.693 8.616 1.00 83.88 91 SER A C 1
ATOM 732 O O . SER A 1 91 ? 1.209 9.764 9.223 1.00 83.88 91 SER A O 1
ATOM 734 N N . LEU A 1 92 ? 0.703 8.581 7.379 1.00 84.31 92 LEU A N 1
ATOM 735 C CA . LEU A 1 92 ? 0.147 9.706 6.617 1.00 84.31 92 LEU A CA 1
ATOM 736 C C . LEU A 1 92 ? -1.070 10.333 7.306 1.00 84.31 92 LEU A C 1
ATOM 738 O O . LEU A 1 92 ? -1.178 11.554 7.377 1.00 84.31 92 LEU A O 1
ATOM 742 N N . LEU A 1 93 ? -1.968 9.506 7.844 1.00 83.25 93 LEU A N 1
ATOM 743 C CA . LEU A 1 93 ? -3.118 9.978 8.613 1.00 83.25 93 LEU A CA 1
ATOM 744 C C . LEU A 1 93 ? -2.660 10.693 9.888 1.00 83.25 93 LEU A C 1
ATOM 746 O O . LEU A 1 93 ? -3.109 11.803 10.164 1.00 83.25 93 LEU A O 1
ATOM 750 N N . SER A 1 94 ? -1.712 10.096 10.617 1.00 82.56 94 SER A N 1
ATOM 751 C CA . SER A 1 94 ? -1.206 10.632 11.883 1.00 82.56 94 SER A CA 1
ATOM 752 C C . SER A 1 94 ? -0.539 11.999 11.759 1.00 82.56 94 SER A C 1
ATOM 754 O O . SER A 1 94 ? -0.595 12.777 12.707 1.00 82.56 94 SER A O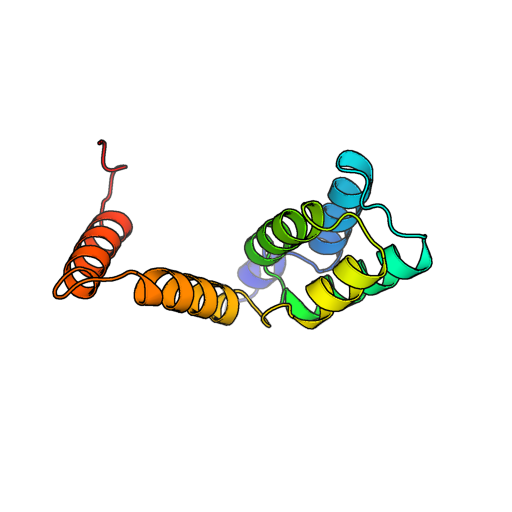 1
ATOM 756 N N . ALA A 1 95 ? 0.021 12.331 10.591 1.00 85.75 95 ALA A N 1
ATOM 757 C CA . ALA A 1 95 ? 0.602 13.646 10.328 1.00 85.75 95 ALA A CA 1
ATOM 758 C C . ALA A 1 95 ? -0.425 14.793 10.417 1.00 85.75 95 ALA A C 1
ATOM 760 O O . ALA A 1 95 ? -0.046 15.931 10.677 1.00 85.75 95 ALA A O 1
ATOM 761 N N . ASN A 1 96 ? -1.714 14.492 10.229 1.00 84.00 96 ASN A N 1
ATOM 762 C CA . ASN A 1 96 ? -2.806 15.467 10.245 1.00 84.00 96 ASN A CA 1
ATOM 763 C C . ASN A 1 96 ? -3.711 15.345 11.482 1.00 84.00 96 ASN A C 1
ATOM 765 O O . ASN A 1 96 ? -4.721 16.045 11.571 1.00 84.00 96 ASN A O 1
ATOM 769 N N . TRP A 1 97 ? -3.390 14.446 12.414 1.00 85.94 97 TRP A N 1
ATOM 770 C CA . TRP A 1 97 ? -4.209 14.202 13.598 1.00 85.94 97 TRP A CA 1
ATOM 771 C C . TRP A 1 97 ? -4.014 15.281 14.659 1.00 85.94 97 TRP A C 1
ATOM 773 O O . TRP A 1 97 ? -2.898 15.700 14.962 1.00 85.94 97 TRP A O 1
ATOM 783 N N . LYS A 1 98 ? -5.127 15.695 15.259 1.00 86.69 98 LYS A N 1
ATOM 784 C CA . LYS A 1 98 ? -5.181 16.502 16.476 1.00 86.69 98 LYS A CA 1
ATOM 785 C C . LYS A 1 98 ? -5.236 15.594 17.705 1.00 86.69 98 LYS A C 1
ATOM 787 O O . LYS A 1 98 ? -5.436 14.379 17.607 1.00 86.69 98 LYS A O 1
ATOM 792 N N . ASP A 1 99 ? -5.085 16.196 18.882 1.00 83.44 99 ASP A N 1
ATOM 793 C CA . ASP A 1 99 ? -5.228 15.482 20.150 1.00 83.44 99 ASP A CA 1
ATOM 794 C C . ASP A 1 99 ? -6.588 14.770 20.225 1.00 83.44 99 ASP A C 1
ATOM 796 O O . ASP A 1 99 ? -7.642 15.382 20.069 1.00 83.44 99 ASP A O 1
ATOM 800 N N . GLY A 1 100 ? -6.555 13.456 20.460 1.00 82.31 100 GLY A N 1
ATOM 801 C CA . GLY A 1 100 ? -7.745 12.603 20.553 1.00 82.31 100 GLY A CA 1
ATOM 802 C C . GLY A 1 100 ? -8.166 11.904 19.254 1.00 82.31 100 GLY A C 1
ATOM 803 O O . GLY A 1 100 ? -8.818 10.862 19.335 1.00 82.31 100 GLY A O 1
ATOM 804 N N . ASP A 1 101 ? -7.728 12.367 18.077 1.00 86.94 101 ASP A N 1
ATOM 805 C CA . ASP A 1 101 ? -8.128 11.779 16.783 1.00 86.94 101 ASP A CA 1
ATOM 806 C C . ASP A 1 101 ? -7.672 10.322 16.643 1.00 86.94 101 ASP A C 1
ATOM 808 O O . ASP A 1 101 ? -8.396 9.480 16.114 1.00 86.94 101 ASP A O 1
ATOM 812 N N . LYS A 1 102 ? -6.498 9.987 17.192 1.00 85.38 102 LYS A N 1
ATOM 813 C CA . LYS A 1 102 ? -5.986 8.610 17.224 1.00 85.38 102 LYS A CA 1
ATOM 814 C C . LYS A 1 102 ? -6.921 7.657 17.966 1.00 85.38 102 LYS A C 1
ATOM 816 O O . LYS A 1 102 ? -7.133 6.529 17.523 1.00 85.38 102 LYS A O 1
ATOM 821 N N . GLU A 1 103 ? -7.442 8.085 19.112 1.00 89.19 103 GLU A N 1
ATOM 822 C CA . GLU A 1 103 ? -8.303 7.235 19.935 1.00 89.19 103 GLU A CA 1
ATOM 823 C C . GLU A 1 103 ? -9.709 7.141 19.343 1.00 89.19 103 GLU A C 1
ATOM 825 O O . GLU A 1 103 ? -10.295 6.058 19.334 1.00 89.19 103 GLU A O 1
ATOM 830 N N . LEU A 1 104 ? -10.200 8.223 18.732 1.00 89.25 104 LEU A N 1
ATOM 831 C CA . LEU A 1 104 ? -11.432 8.194 17.950 1.00 89.25 104 LEU A CA 1
ATOM 832 C C . LEU A 1 104 ? -11.318 7.242 16.748 1.00 89.25 104 LEU A C 1
ATOM 834 O O . LEU A 1 104 ? -12.185 6.392 16.553 1.00 89.25 104 LEU A O 1
ATOM 838 N N . ALA A 1 105 ? -10.231 7.327 15.976 1.00 87.94 105 ALA A N 1
ATOM 839 C CA . ALA A 1 105 ? -9.987 6.455 14.829 1.00 87.94 105 ALA A CA 1
ATOM 840 C C . ALA A 1 105 ? -9.940 4.977 15.241 1.00 87.94 105 ALA A C 1
ATOM 842 O O . ALA A 1 105 ? -10.578 4.138 14.606 1.00 87.94 105 ALA A O 1
ATOM 843 N N . LYS A 1 106 ? -9.251 4.647 16.343 1.00 88.38 106 LYS A N 1
ATOM 844 C CA . LYS A 1 106 ? -9.259 3.284 16.896 1.00 88.38 106 LYS A CA 1
ATOM 845 C C . LYS A 1 106 ? -10.657 2.834 17.307 1.00 88.38 106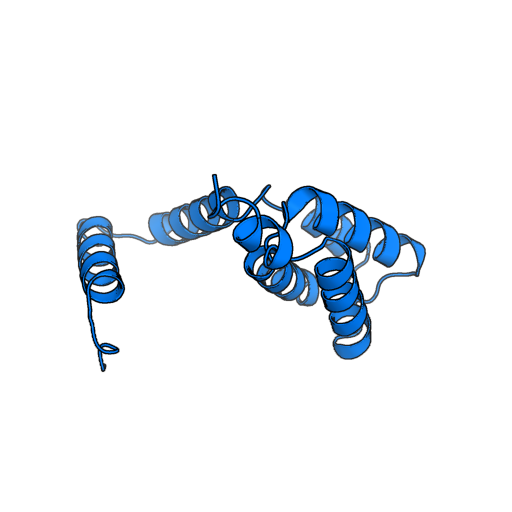 LYS A C 1
ATOM 847 O O . LYS A 1 106 ? -11.012 1.691 17.027 1.00 88.38 106 LYS A O 1
ATOM 852 N N . ALA A 1 107 ? -11.441 3.692 17.962 1.00 89.75 107 ALA A N 1
ATOM 853 C CA . ALA A 1 107 ? -12.801 3.353 18.376 1.00 89.75 107 ALA A CA 1
ATOM 854 C C . ALA A 1 107 ? -13.687 3.033 17.162 1.00 89.75 107 ALA A C 1
ATOM 856 O O . ALA A 1 107 ? -14.329 1.985 17.134 1.00 89.75 107 ALA A O 1
ATOM 857 N N . ILE A 1 108 ? -13.635 3.872 16.123 1.00 88.94 108 ILE A N 1
ATOM 858 C CA . ILE A 1 108 ? -14.380 3.670 14.874 1.00 88.94 108 ILE A CA 1
ATOM 859 C C . ILE A 1 108 ? -13.940 2.381 14.176 1.00 88.94 108 ILE A C 1
ATOM 861 O O . ILE A 1 108 ? -14.789 1.569 13.815 1.00 88.94 108 ILE A O 1
ATOM 865 N N . LEU A 1 109 ? -12.632 2.154 14.019 1.00 87.19 109 LEU A N 1
ATOM 866 C CA . LEU A 1 109 ? -12.108 0.936 13.392 1.00 87.19 109 LEU A CA 1
ATOM 867 C C . LEU A 1 109 ? -12.492 -0.318 14.182 1.00 87.19 109 LEU A C 1
ATOM 869 O O . LEU A 1 109 ? -12.823 -1.336 13.582 1.00 87.19 109 LEU A O 1
ATOM 873 N N . THR A 1 110 ? -12.506 -0.239 15.514 1.00 89.50 110 THR A N 1
ATOM 874 C CA . THR A 1 110 ? -12.946 -1.344 16.377 1.00 89.50 110 THR A CA 1
ATOM 875 C C . THR A 1 110 ? -14.426 -1.635 16.167 1.00 89.50 110 THR A C 1
ATOM 877 O O . THR A 1 110 ? -14.804 -2.787 15.971 1.00 89.50 110 THR A O 1
ATOM 880 N N . TRP A 1 111 ? -15.278 -0.609 16.154 1.00 90.06 111 TRP A N 1
ATOM 881 C CA . TRP A 1 111 ? -16.703 -0.791 15.889 1.00 90.06 111 TRP A CA 1
ATOM 882 C C . TRP A 1 111 ? -16.955 -1.338 14.490 1.00 90.06 111 TRP A C 1
ATOM 884 O O . TRP A 1 111 ? -17.727 -2.279 14.357 1.00 90.06 111 TRP A O 1
ATOM 894 N N . ALA A 1 112 ? -16.273 -0.816 13.470 1.00 88.50 112 ALA A N 1
ATOM 895 C CA . ALA A 1 112 ? -16.384 -1.309 12.104 1.00 88.50 112 ALA A CA 1
ATOM 896 C C . ALA A 1 112 ? -15.964 -2.785 12.004 1.00 88.50 112 ALA A C 1
ATOM 898 O O . ALA A 1 112 ? -16.722 -3.597 11.478 1.00 88.50 112 ALA A O 1
ATOM 899 N N . ALA A 1 113 ? -14.814 -3.154 12.580 1.00 87.00 113 ALA A N 1
ATOM 900 C CA . ALA A 1 113 ? -14.290 -4.520 12.551 1.00 87.00 113 ALA A CA 1
ATOM 901 C C . ALA A 1 113 ? -15.135 -5.518 13.362 1.00 87.00 113 ALA A C 1
ATOM 903 O O . ALA A 1 113 ? -15.217 -6.691 13.003 1.00 87.00 113 ALA A O 1
ATOM 904 N N . CYS A 1 114 ? -15.761 -5.070 14.455 1.00 87.94 114 CYS A N 1
ATOM 905 C CA . CYS A 1 114 ? -16.601 -5.910 15.312 1.00 87.94 114 CYS A CA 1
ATOM 906 C C . CYS A 1 114 ? -18.095 -5.856 14.955 1.00 87.94 114 CYS A C 1
ATOM 908 O O . CYS A 1 114 ? -18.893 -6.588 15.547 1.00 87.94 114 CYS A O 1
ATOM 910 N N . SER A 1 115 ? -18.499 -5.000 14.014 1.00 86.94 115 SER A N 1
ATOM 911 C CA . SER A 1 115 ? -19.893 -4.892 13.593 1.00 86.94 115 SER A CA 1
ATOM 912 C C . SER A 1 115 ? -20.301 -6.103 12.758 1.00 86.94 115 SER A C 1
ATOM 914 O O . SER A 1 115 ? -19.624 -6.512 11.819 1.00 86.94 115 SER A O 1
ATOM 916 N N . ARG A 1 116 ? -21.450 -6.696 13.096 1.00 85.62 116 ARG A N 1
ATOM 917 C CA . ARG A 1 116 ? -22.023 -7.802 12.312 1.00 85.62 116 ARG A CA 1
ATOM 918 C C . ARG A 1 116 ? -22.709 -7.319 11.030 1.00 85.62 116 ARG A C 1
ATOM 920 O O . ARG A 1 116 ? -22.963 -8.115 10.133 1.00 85.62 116 ARG A O 1
ATOM 927 N N . TYR A 1 117 ? -23.038 -6.033 10.973 1.00 85.50 117 TYR A N 1
ATOM 928 C CA . TYR A 1 117 ? -23.714 -5.386 9.858 1.00 85.50 117 TYR A CA 1
ATOM 929 C C . TYR A 1 117 ? -22.965 -4.109 9.489 1.00 85.50 117 TYR A C 1
ATOM 931 O O . TYR A 1 117 ? -22.453 -3.457 10.402 1.00 85.50 117 TYR A O 1
ATOM 939 N N . PRO A 1 118 ? -22.928 -3.732 8.197 1.00 80.50 118 PRO A N 1
ATOM 940 C CA . PRO A 1 118 ? -22.311 -2.486 7.768 1.00 80.50 118 PRO A CA 1
ATOM 941 C C . PRO A 1 118 ? -22.895 -1.310 8.548 1.00 80.50 118 PRO A C 1
ATOM 943 O O . PRO A 1 118 ? -24.115 -1.152 8.620 1.00 80.50 118 PRO A O 1
ATOM 946 N N . LEU A 1 119 ? -22.023 -0.498 9.139 1.00 81.19 119 LEU A N 1
ATOM 947 C CA . LEU A 1 119 ? -22.431 0.740 9.789 1.00 81.19 119 LEU A CA 1
ATOM 948 C C . LEU A 1 119 ? -22.862 1.730 8.701 1.00 81.19 119 LEU A C 1
ATOM 950 O O . LEU A 1 119 ? -22.089 2.049 7.801 1.00 81.19 119 LEU A O 1
ATOM 954 N N . THR A 1 120 ? -24.108 2.183 8.763 1.00 82.31 120 THR A N 1
ATOM 955 C CA . THR A 1 120 ? -24.626 3.259 7.909 1.00 82.31 120 THR A CA 1
ATOM 956 C C . THR A 1 120 ? -24.262 4.620 8.495 1.00 82.31 120 THR A C 1
ATOM 958 O O . THR A 1 120 ? -24.318 4.790 9.714 1.00 82.31 120 THR A O 1
ATOM 961 N N . ILE A 1 121 ? -23.894 5.558 7.619 1.00 71.44 121 ILE A N 1
ATOM 962 C CA . ILE A 1 121 ? -23.575 6.961 7.935 1.00 71.44 121 ILE A CA 1
ATOM 963 C C . ILE A 1 121 ? -24.840 7.810 7.842 1.00 71.44 121 ILE A C 1
ATOM 965 O O . ILE A 1 121 ? -25.603 7.596 6.871 1.00 71.44 121 ILE A O 1
#

Foldseek 3Di:
DPPVVVVVVPQQDLVNLLVVLVVLCVPLVLVDDPVLSVVLSVLLSQQAVSPNVLSVVLSVVSSVDPDSVSNVVSSVPRHRYPVRVVVVVVVVVVVPDDPPVVVVVVVVVVCCVPPPDHDDD

Radius of gyration: 17.85 Å; chains: 1; bounding box: 36×49×43 Å